Protein AF-A0A656GLJ1-F1 (afdb_monomer)

Radius of gyration: 23.67 Å; Cα contacts (8 Å, |Δi|>4): 62; chains: 1; bounding box: 34×13×66 Å

Organism: NCBI:txid629261

Sequence (47 aa):
ALTEFTEDEDGNVFETRILTDRFVPRIRAWDLTPGSSHLGCALTISS

Solvent-accessible surface area (backbone atoms only — not comparable to full-atom values): 3230 Å² total; per-residue (Å²): 114,52,78,48,77,49,70,52,98,87,70,51,77,45,81,45,78,47,85,66,85,81,90,76,68,75,45,76,44,71,36,78,50,87,90,47,98,49,51,81,34,78,44,80,49,66,128

Structure (mmCIF, N/CA/C/O backbone):
data_AF-A0A656GLJ1-F1
#
_entry.id   AF-A0A656GLJ1-F1
#
loop_
_atom_site.group_PDB
_atom_site.id
_atom_site.type_symbol
_atom_site.label_atom_id
_atom_site.label_alt_id
_atom_site.label_comp_id
_atom_site.label_asym_id
_atom_site.label_entity_id
_atom_site.label_seq_id
_atom_site.pdbx_PDB_ins_code
_atom_site.Cartn_x
_atom_site.Cartn_y
_atom_site.Cartn_z
_atom_site.occupancy
_atom_site.B_iso_or_equiv
_atom_site.auth_seq_id
_atom_site.auth_comp_id
_atom_site.auth_asym_id
_atom_site.auth_atom_id
_atom_site.pdbx_PDB_model_num
ATOM 1 N N . ALA A 1 1 ? -8.219 5.018 14.338 1.00 78.12 1 ALA A N 1
ATOM 2 C CA . ALA A 1 1 ? -8.096 5.133 15.801 1.00 78.12 1 ALA A CA 1
ATOM 3 C C . ALA A 1 1 ? -8.937 4.034 16.417 1.00 78.12 1 ALA A C 1
ATOM 5 O O . ALA A 1 1 ? -10.043 3.811 15.931 1.00 78.12 1 ALA A O 1
ATOM 6 N N . LEU A 1 2 ? -8.381 3.326 17.395 1.00 86.25 2 LEU A N 1
ATOM 7 C CA . LEU A 1 2 ? -9.109 2.341 18.193 1.00 86.25 2 LEU A CA 1
ATOM 8 C C . LEU A 1 2 ? -9.528 3.024 19.496 1.00 86.25 2 LEU A C 1
ATOM 10 O O . LEU A 1 2 ? -8.737 3.774 20.070 1.00 86.25 2 LEU A O 1
ATOM 14 N N . THR A 1 3 ? -10.761 2.781 19.924 1.00 93.44 3 THR A N 1
ATOM 15 C CA . THR A 1 3 ? -11.282 3.295 21.189 1.00 93.44 3 THR A CA 1
ATOM 16 C C . THR A 1 3 ? -11.566 2.120 2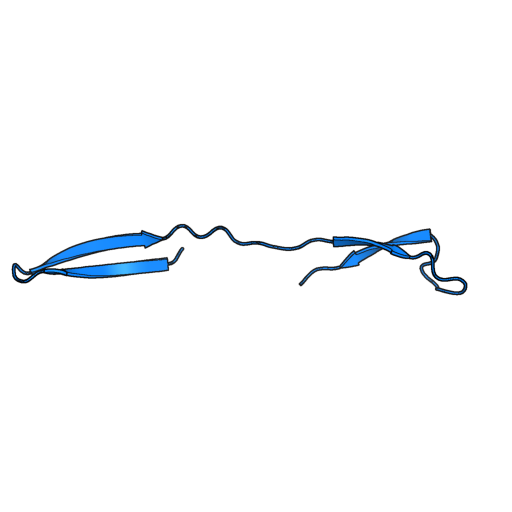2.105 1.00 93.44 3 THR A C 1
ATOM 18 O O . THR A 1 3 ? -12.243 1.177 21.696 1.00 93.44 3 THR A O 1
ATOM 21 N N . GLU A 1 4 ? -11.058 2.194 23.327 1.00 95.12 4 GLU A N 1
ATOM 22 C CA . GLU A 1 4 ? -11.315 1.225 24.388 1.00 95.12 4 GLU A CA 1
ATOM 23 C C . GLU A 1 4 ? -12.040 1.916 25.541 1.00 95.12 4 GLU A C 1
ATOM 25 O O . GLU A 1 4 ? -11.765 3.078 25.848 1.00 95.12 4 GLU A O 1
ATOM 30 N N . PHE A 1 5 ? -12.967 1.193 26.167 1.00 95.12 5 PHE A N 1
ATOM 31 C CA . PHE A 1 5 ? -13.716 1.658 27.329 1.00 95.12 5 PHE A CA 1
ATOM 32 C C . PHE A 1 5 ? -13.489 0.698 28.490 1.00 95.12 5 PHE A C 1
ATOM 34 O O . PHE A 1 5 ? -13.554 -0.519 28.307 1.00 95.12 5 PHE A O 1
ATOM 41 N N . THR A 1 6 ? -13.242 1.241 29.676 1.00 95.19 6 THR A N 1
ATOM 42 C CA . THR A 1 6 ? -13.096 0.469 30.917 1.00 95.19 6 THR A CA 1
ATOM 43 C C . THR A 1 6 ? -13.988 1.059 31.996 1.00 95.19 6 THR A C 1
ATOM 45 O O . THR A 1 6 ? -14.066 2.281 32.110 1.00 95.19 6 THR A O 1
ATOM 48 N N . GLU A 1 7 ? -14.626 0.199 32.783 1.00 97.00 7 GLU A N 1
ATOM 49 C CA . GLU A 1 7 ? -15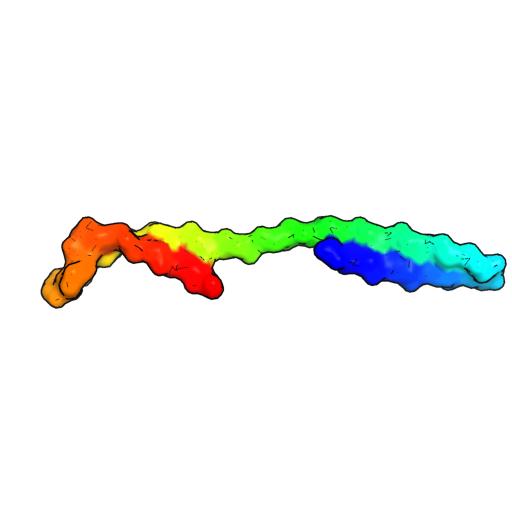.470 0.574 33.921 1.00 97.00 7 GLU A CA 1
ATOM 50 C C . GLU A 1 7 ? -14.826 0.069 35.220 1.00 97.00 7 GLU A C 1
ATOM 52 O O . GLU A 1 7 ? -14.3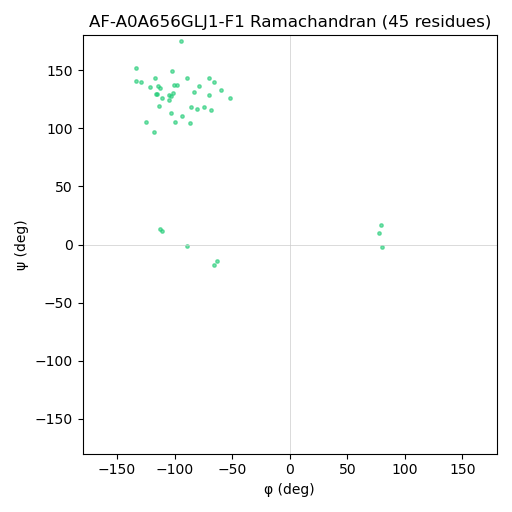00 -1.049 35.242 1.00 97.00 7 GLU A O 1
ATOM 57 N N . ASP A 1 8 ? -14.806 0.899 36.266 1.00 93.94 8 ASP A N 1
ATOM 58 C CA . ASP A 1 8 ? -14.307 0.525 37.598 1.00 93.94 8 ASP A CA 1
ATOM 59 C C . ASP A 1 8 ? -15.431 0.040 38.539 1.00 93.94 8 ASP A C 1
ATOM 61 O O . ASP A 1 8 ? -16.611 0.060 38.192 1.00 93.94 8 ASP A O 1
ATOM 65 N N . GLU A 1 9 ? -15.072 -0.428 39.741 1.00 9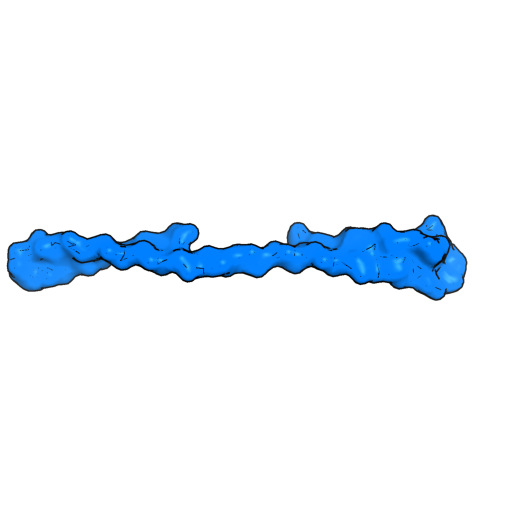5.25 9 GLU A N 1
ATOM 66 C CA . GLU A 1 9 ? -16.037 -0.942 40.733 1.00 95.25 9 GLU A CA 1
ATOM 67 C C . GLU A 1 9 ? -16.990 0.138 41.281 1.00 95.25 9 GLU A C 1
ATOM 69 O O . GLU A 1 9 ? -18.048 -0.194 41.818 1.00 95.25 9 GLU A O 1
ATOM 74 N N . ASP A 1 10 ? -16.642 1.416 41.111 1.00 94.81 10 ASP A N 1
ATOM 75 C CA . ASP A 1 10 ? -17.462 2.569 41.490 1.00 94.81 10 ASP A CA 1
ATOM 76 C C . ASP A 1 10 ? -18.406 3.012 40.350 1.00 94.81 10 ASP A C 1
ATOM 78 O O . ASP A 1 10 ? -19.204 3.938 40.520 1.00 94.81 10 ASP A O 1
ATOM 82 N N . GLY A 1 11 ? -18.350 2.341 39.193 1.00 94.25 11 GLY A N 1
ATOM 83 C CA . GLY A 1 11 ? -19.173 2.625 38.018 1.00 94.25 11 GLY A CA 1
ATOM 84 C C . GLY A 1 11 ? -18.687 3.810 37.179 1.00 94.25 11 GLY A C 1
ATOM 85 O O . GLY A 1 11 ? -19.452 4.338 36.367 1.00 94.25 11 GLY A O 1
ATOM 86 N N . ASN A 1 12 ? -17.441 4.261 37.351 1.00 95.50 12 ASN A N 1
ATOM 87 C CA . ASN A 1 12 ? -16.854 5.281 36.485 1.00 95.50 12 ASN A CA 1
ATOM 88 C C . ASN A 1 12 ? -16.395 4.659 35.165 1.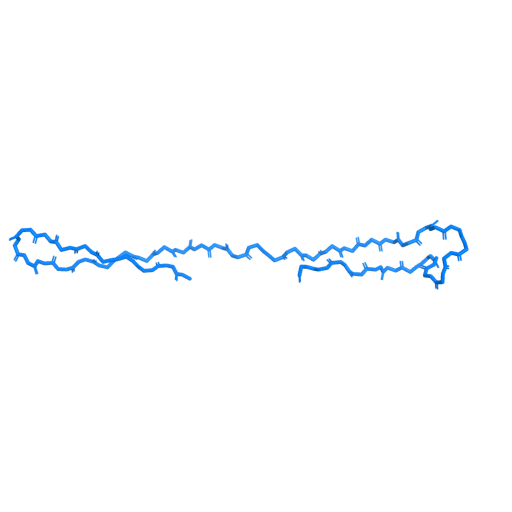00 95.50 12 ASN A C 1
ATOM 90 O O . ASN A 1 12 ? -15.724 3.629 35.149 1.00 95.50 12 ASN A O 1
ATOM 94 N N . VAL A 1 13 ? -16.690 5.337 34.053 1.00 96.19 13 VAL A N 1
ATOM 95 C CA . 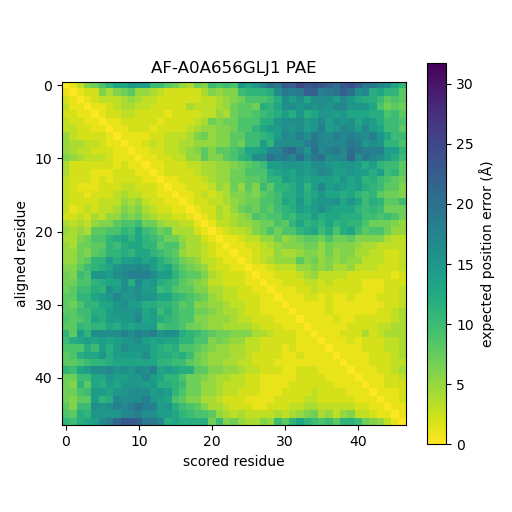VAL A 1 13 ? -16.290 4.908 32.707 1.00 96.19 13 VAL A CA 1
ATOM 96 C C . VAL A 1 13 ? -15.125 5.755 32.203 1.00 96.19 13 VAL A C 1
ATOM 98 O O . VAL A 1 13 ? -15.204 6.984 32.162 1.00 96.19 13 VAL A O 1
ATOM 101 N N . PHE A 1 14 ? -14.068 5.092 31.745 1.00 95.88 14 PHE A N 1
ATOM 102 C CA . PHE A 1 14 ? -12.883 5.712 31.158 1.00 95.88 14 PHE A CA 1
ATOM 103 C C . PHE A 1 14 ? -12.781 5.373 29.670 1.00 95.88 14 PHE A C 1
ATOM 105 O O . PHE A 1 14 ? -12.937 4.219 29.278 1.00 95.88 14 PHE A O 1
ATOM 112 N N . GLU A 1 15 ? -12.485 6.379 28.845 1.00 96.06 15 GLU A N 1
ATOM 113 C CA . GLU A 1 15 ? -12.215 6.226 27.411 1.00 96.06 15 GLU A CA 1
ATOM 114 C C . GLU A 1 15 ? -10.707 6.322 27.152 1.00 96.06 15 GLU A C 1
ATOM 116 O O . GLU A 1 15 ? -10.066 7.312 27.510 1.00 96.06 15 GLU A O 1
ATOM 121 N N . THR A 1 16 ? -10.150 5.331 26.458 1.00 94.75 16 THR A N 1
ATOM 122 C CA . THR A 1 16 ? -8.777 5.364 25.942 1.00 94.75 16 THR A CA 1
ATOM 123 C C . THR A 1 16 ? -8.797 5.453 24.419 1.00 94.75 16 THR A C 1
ATOM 125 O O . THR A 1 16 ? -9.404 4.624 23.740 1.00 94.75 16 THR A O 1
ATOM 128 N N . ARG A 1 17 ? -8.104 6.455 23.857 1.00 93.50 17 ARG A N 1
ATOM 129 C CA . ARG A 1 17 ? -7.929 6.619 22.404 1.00 93.50 17 ARG A CA 1
ATOM 130 C C . ARG A 1 17 ? -6.539 6.183 21.973 1.00 93.50 17 ARG A C 1
ATOM 132 O O . ARG A 1 17 ? -5.553 6.859 22.261 1.00 93.50 17 ARG A O 1
ATOM 139 N N . ILE A 1 18 ? -6.472 5.105 21.202 1.00 92.25 18 ILE A N 1
ATOM 140 C CA . ILE A 1 18 ? -5.228 4.608 20.619 1.00 92.25 18 ILE A CA 1
ATOM 141 C C . ILE A 1 18 ? -5.068 5.201 19.218 1.00 92.25 18 ILE A C 1
ATOM 143 O O . ILE A 1 18 ? -5.800 4.877 18.269 1.00 92.25 18 ILE A O 1
ATOM 147 N N . LEU A 1 19 ? -4.081 6.088 19.094 1.00 92.44 19 LEU A N 1
ATOM 148 C CA . LEU A 1 19 ? -3.653 6.667 17.827 1.00 92.44 19 LEU A CA 1
ATOM 149 C C . LEU A 1 19 ? -2.623 5.743 17.182 1.00 92.44 19 LEU A C 1
ATOM 151 O O . LEU A 1 19 ? -1.470 5.680 17.595 1.00 92.44 19 LEU A O 1
ATOM 155 N N . THR A 1 20 ? -3.058 5.017 16.163 1.00 86.38 20 THR A N 1
ATOM 156 C CA . THR A 1 20 ? -2.183 4.221 15.304 1.00 86.38 20 THR A CA 1
ATOM 157 C C . THR A 1 20 ? -1.942 4.970 14.007 1.00 86.38 20 THR A C 1
ATOM 159 O O . THR A 1 20 ? -2.893 5.424 13.365 1.00 86.38 20 THR A O 1
ATOM 162 N N . ASP A 1 21 ? -0.674 5.085 13.620 1.00 90.50 21 ASP A N 1
ATOM 163 C CA . ASP A 1 21 ? -0.331 5.532 12.278 1.00 90.50 21 ASP A CA 1
ATOM 164 C C . ASP A 1 21 ? -0.704 4.448 11.260 1.00 90.50 21 ASP A C 1
ATOM 166 O O . ASP A 1 21 ? -0.590 3.246 11.526 1.00 90.50 21 ASP A O 1
ATOM 170 N N . ARG A 1 22 ? -1.173 4.873 10.088 1.00 85.12 22 ARG A N 1
ATOM 171 C CA . ARG A 1 22 ? -1.481 3.960 8.991 1.00 85.12 22 ARG A CA 1
ATOM 172 C C . ARG A 1 22 ? -0.322 3.984 8.013 1.00 85.12 22 ARG A C 1
ATOM 174 O O . ARG A 1 22 ? -0.215 4.885 7.186 1.00 85.12 22 ARG A O 1
ATOM 181 N N . PHE A 1 23 ? 0.477 2.926 8.031 1.00 87.31 23 PHE A N 1
ATOM 182 C CA . PHE A 1 23 ? 1.466 2.715 6.985 1.00 87.31 23 PHE A CA 1
ATOM 183 C C . PHE A 1 23 ? 0.770 2.397 5.650 1.00 87.31 23 PHE A C 1
ATOM 185 O O . PHE A 1 23 ? 0.082 1.384 5.519 1.00 87.31 23 PHE A O 1
ATOM 192 N N . VAL A 1 24 ? 0.938 3.275 4.657 1.00 90.00 24 VAL A N 1
ATOM 193 C CA . VAL A 1 24 ? 0.437 3.087 3.285 1.00 90.00 24 VAL A CA 1
ATOM 194 C C . VAL A 1 24 ? 1.637 3.045 2.335 1.00 90.00 24 VAL A C 1
ATOM 196 O O . VAL A 1 24 ? 2.150 4.104 1.961 1.00 90.00 24 VAL A O 1
ATOM 199 N N . PRO A 1 25 ? 2.130 1.854 1.944 1.00 91.00 25 PRO A N 1
ATOM 200 C CA . PRO A 1 25 ? 3.302 1.764 1.088 1.00 91.00 25 PRO A CA 1
ATOM 201 C C . PRO A 1 25 ? 2.978 2.246 -0.328 1.00 91.00 25 PRO A C 1
ATOM 203 O O . PRO A 1 25 ? 2.046 1.768 -0.977 1.00 91.00 25 PRO A O 1
ATOM 206 N N . ARG A 1 26 ? 3.802 3.169 -0.829 1.00 93.62 26 ARG A N 1
ATOM 207 C CA . ARG A 1 26 ? 3.848 3.551 -2.244 1.00 93.62 26 ARG A CA 1
ATOM 208 C C . ARG A 1 26 ? 5.270 3.381 -2.742 1.00 93.62 26 ARG A C 1
ATOM 210 O O . ARG A 1 26 ? 6.148 4.175 -2.416 1.00 93.62 26 ARG A O 1
ATOM 217 N N . ILE A 1 27 ? 5.486 2.337 -3.526 1.00 95.69 27 ILE A N 1
ATOM 218 C CA . ILE A 1 27 ? 6.797 1.994 -4.068 1.00 95.69 27 ILE A CA 1
ATOM 219 C C . ILE A 1 27 ? 6.859 2.482 -5.514 1.00 95.69 27 ILE A C 1
ATOM 221 O O . ILE A 1 27 ? 5.905 2.328 -6.279 1.00 95.69 27 ILE A O 1
ATOM 225 N N . ARG A 1 28 ? 7.993 3.078 -5.889 1.00 95.94 28 ARG A N 1
ATOM 226 C CA . ARG A 1 28 ? 8.322 3.386 -7.281 1.00 95.94 28 ARG A CA 1
ATOM 227 C C . ARG A 1 28 ? 9.550 2.605 -7.705 1.00 95.94 28 ARG A 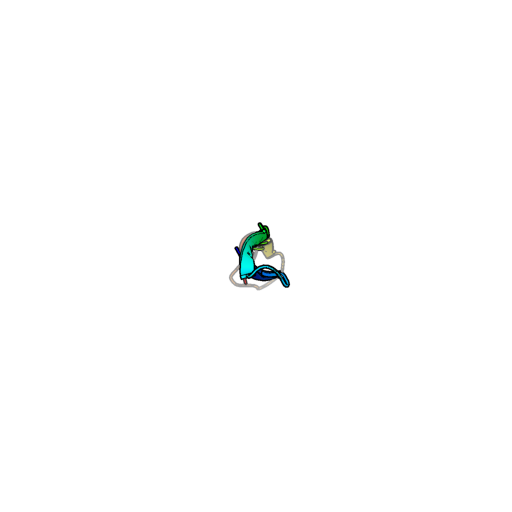C 1
ATOM 229 O O . ARG A 1 28 ? 10.569 2.652 -7.024 1.00 95.94 28 ARG A O 1
ATOM 236 N N . ALA A 1 29 ? 9.440 1.922 -8.835 1.00 96.00 29 ALA A N 1
ATOM 237 C CA . ALA A 1 29 ? 10.517 1.129 -9.409 1.00 96.00 29 ALA A CA 1
ATOM 238 C C . ALA A 1 29 ? 10.638 1.432 -10.900 1.00 96.00 29 ALA A C 1
ATOM 240 O O . ALA A 1 29 ? 9.628 1.603 -11.573 1.00 96.00 29 ALA A O 1
ATOM 241 N N . TRP A 1 30 ? 11.861 1.505 -11.413 1.00 97.69 30 TRP A N 1
ATOM 242 C CA . TRP A 1 30 ? 12.088 1.548 -12.854 1.00 97.69 30 TRP A CA 1
ATOM 243 C C . TRP A 1 30 ? 12.062 0.126 -13.395 1.00 97.69 30 TRP A C 1
ATOM 245 O O . TRP A 1 30 ? 12.735 -0.747 -12.844 1.00 97.69 30 TRP A O 1
ATOM 255 N N . ASP A 1 31 ? 11.313 -0.105 -14.467 1.00 97.88 31 ASP A N 1
ATOM 256 C CA . ASP A 1 31 ? 11.425 -1.355 -15.204 1.00 97.88 31 ASP A CA 1
ATOM 257 C C . ASP A 1 31 ? 12.643 -1.286 -16.128 1.00 97.88 31 ASP A C 1
ATOM 259 O O . ASP A 1 31 ? 12.726 -0.442 -17.019 1.00 97.88 31 ASP A O 1
ATOM 263 N N . LEU A 1 32 ? 13.614 -2.161 -15.884 1.00 97.81 32 LEU A N 1
ATOM 264 C CA . LEU A 1 32 ? 14.846 -2.277 -16.666 1.00 97.81 32 LEU A CA 1
ATOM 265 C C . LEU A 1 32 ? 14.910 -3.598 -17.444 1.00 97.81 32 LEU A C 1
ATOM 267 O O . LEU A 1 32 ? 15.968 -3.971 -17.946 1.00 97.81 32 LEU A O 1
ATOM 271 N N . THR A 1 33 ? 13.789 -4.313 -17.545 1.00 97.38 33 THR A N 1
ATOM 272 C CA . THR A 1 33 ? 13.712 -5.628 -18.182 1.00 97.38 33 THR A CA 1
ATOM 273 C C . THR A 1 33 ? 13.788 -5.489 -19.707 1.00 97.38 33 THR A C 1
ATOM 275 O O . THR A 1 33 ? 12.898 -4.879 -20.310 1.00 97.38 33 THR A O 1
ATOM 278 N N . PRO A 1 34 ? 14.806 -6.059 -20.381 1.00 97.94 34 PRO A N 1
ATOM 279 C CA . PRO A 1 34 ? 14.891 -6.017 -21.838 1.00 97.94 34 PRO A CA 1
ATOM 280 C C . PRO A 1 34 ? 13.675 -6.681 -22.493 1.00 97.94 34 PRO A C 1
ATOM 282 O O . PRO A 1 34 ? 13.279 -7.779 -22.112 1.00 97.94 34 PRO A O 1
ATOM 285 N N . GLY A 1 35 ? 13.084 -6.014 -23.485 1.00 96.88 35 GLY A N 1
ATOM 286 C CA . GLY A 1 35 ? 11.886 -6.501 -24.177 1.00 96.88 35 GLY A CA 1
ATOM 287 C C . GLY A 1 35 ? 10.568 -6.255 -23.437 1.00 96.88 35 GLY A C 1
ATOM 288 O O . GLY A 1 35 ? 9.511 -6.548 -23.992 1.00 96.88 35 GLY A O 1
ATOM 289 N N . SER A 1 36 ? 10.598 -5.680 -22.230 1.00 97.19 36 SER A N 1
ATOM 290 C CA . SER A 1 36 ? 9.381 -5.199 -21.578 1.00 97.19 36 SER A CA 1
ATOM 291 C C . SER A 1 36 ? 8.775 -4.027 -22.347 1.00 97.19 36 SER A C 1
ATOM 293 O O . SER A 1 36 ? 9.483 -3.111 -22.771 1.00 97.19 36 SER A O 1
ATOM 295 N N . SER A 1 37 ? 7.444 -4.003 -22.447 1.00 97.25 37 SER A N 1
ATOM 296 C CA . SER A 1 37 ? 6.689 -2.844 -22.939 1.00 97.25 37 SER A CA 1
ATOM 297 C C . SER A 1 37 ? 6.851 -1.602 -22.057 1.00 97.25 37 SER A C 1
ATOM 299 O O . SER A 1 37 ? 6.497 -0.505 -22.481 1.00 97.25 37 SER A O 1
ATOM 301 N N . HIS A 1 38 ? 7.373 -1.767 -20.839 1.00 96.94 38 HIS A N 1
ATOM 302 C CA . HIS A 1 38 ? 7.611 -0.700 -19.872 1.00 96.94 38 HIS A CA 1
ATOM 303 C C . HIS A 1 38 ? 9.101 -0.423 -19.631 1.00 96.94 38 HIS A C 1
ATOM 305 O O . HIS A 1 38 ? 9.419 0.325 -18.710 1.00 96.94 38 HIS A O 1
ATOM 311 N N . LEU A 1 39 ? 10.019 -0.969 -20.442 1.00 97.88 39 LEU A N 1
ATOM 312 C CA . LEU A 1 39 ? 11.456 -0.708 -20.303 1.00 97.88 39 LEU A CA 1
ATOM 313 C C . LEU A 1 39 ? 11.745 0.803 -20.248 1.00 97.88 39 LEU A C 1
ATOM 315 O O . LEU A 1 39 ? 11.343 1.568 -21.123 1.00 97.88 39 LEU A O 1
ATOM 319 N N . GLY 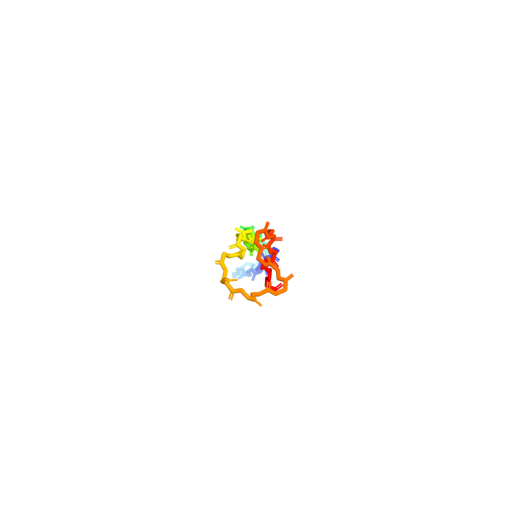A 1 40 ? 12.460 1.225 -19.208 1.00 97.19 40 GLY A N 1
ATOM 320 C CA . GLY A 1 40 ? 12.790 2.622 -18.946 1.00 97.19 40 GLY A CA 1
ATOM 321 C C . GLY A 1 40 ? 11.637 3.441 -18.360 1.00 97.19 40 GLY A C 1
ATOM 322 O O . GLY A 1 40 ? 11.762 4.657 -18.264 1.00 97.19 40 GLY A O 1
ATOM 323 N N . CYS A 1 41 ? 10.524 2.824 -17.957 1.00 97.56 41 CYS A N 1
ATOM 324 C CA . CYS A 1 41 ? 9.404 3.510 -17.311 1.00 97.56 41 CYS A CA 1
ATOM 325 C C . CYS A 1 41 ? 9.402 3.286 -15.794 1.00 97.56 41 CYS A C 1
ATOM 327 O O . CYS A 1 41 ? 9.784 2.226 -15.298 1.00 97.56 41 CYS A O 1
ATOM 329 N N . ALA A 1 42 ? 8.907 4.278 -15.049 1.00 96.88 42 ALA A N 1
ATOM 330 C CA . ALA A 1 42 ? 8.668 4.151 -13.615 1.00 96.88 42 ALA A CA 1
ATOM 331 C C . ALA A 1 42 ? 7.285 3.536 -13.343 1.00 96.88 42 ALA A C 1
ATOM 333 O O . ALA A 1 42 ? 6.252 4.1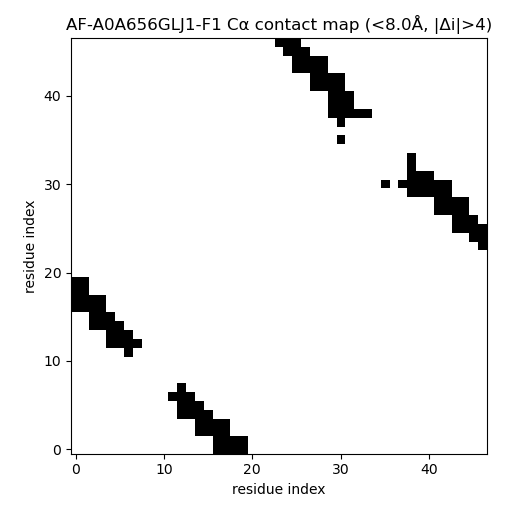27 -13.661 1.00 96.88 42 ALA A O 1
ATOM 334 N N . LEU A 1 43 ? 7.270 2.373 -12.702 1.00 96.06 43 LEU A N 1
ATOM 335 C CA . LEU A 1 43 ? 6.085 1.679 -12.220 1.00 96.06 43 LEU A CA 1
ATOM 336 C C . LEU A 1 43 ? 5.750 2.130 -10.800 1.00 96.06 43 LEU A C 1
ATOM 338 O O . LEU A 1 43 ? 6.635 2.381 -9.978 1.00 96.06 43 LEU A O 1
ATOM 342 N N . THR A 1 44 ? 4.456 2.226 -10.508 1.00 96.12 44 THR A N 1
ATOM 343 C CA . THR A 1 44 ? 3.962 2.432 -9.144 1.00 96.12 44 THR A CA 1
ATOM 344 C C . THR A 1 44 ? 3.386 1.121 -8.640 1.00 96.12 44 THR A C 1
ATOM 346 O O . THR A 1 44 ? 2.502 0.553 -9.272 1.00 96.12 44 THR A O 1
ATOM 349 N N . ILE A 1 45 ? 3.898 0.660 -7.504 1.00 93.62 45 ILE A N 1
ATOM 350 C CA . ILE A 1 45 ? 3.433 -0.536 -6.810 1.00 93.62 45 ILE A CA 1
ATOM 351 C C . ILE A 1 45 ? 2.817 -0.054 -5.498 1.00 93.62 45 ILE A C 1
ATOM 353 O O . ILE A 1 45 ? 3.477 0.603 -4.686 1.00 93.62 45 ILE A O 1
ATOM 357 N N . SER A 1 46 ? 1.535 -0.334 -5.319 1.00 91.69 46 SER A N 1
ATOM 358 C CA . SER A 1 46 ? 0.755 0.028 -4.137 1.00 91.69 46 SER A CA 1
ATOM 359 C C . SER A 1 46 ? -0.066 -1.172 -3.676 1.00 91.69 46 SER A C 1
ATOM 361 O O . SER A 1 46 ? -0.388 -2.035 -4.493 1.00 91.69 46 SER A O 1
ATOM 363 N N . SER A 1 47 ? -0.358 -1.221 -2.372 1.00 79.88 47 SER A N 1
ATOM 364 C CA . SER A 1 47 ? -1.238 -2.227 -1.756 1.00 79.88 47 SER A CA 1
ATOM 365 C C . SER A 1 47 ? -2.704 -2.048 -2.135 1.00 79.88 47 SER A C 1
ATOM 367 O O . SER A 1 47 ? -3.081 -0.924 -2.535 1.00 79.88 47 SER A O 1
#

Foldseek 3Di:
DDWDWDADPVGDIDIDDDDDDDDWDWDWDQDCDPPDPRHRHIDIDTD

Secondary structure (DSSP, 8-state):
-EEEEEE-TT--EEEEEE-------EEEEE---TT-TTTTPEEEEE-

pLDDT: mean 93.84, std 4.48, range [78.12, 97.94]

Mean predicted aligned error: 7.11 Å